Protein AF-A0A316LH98-F1 (afdb_monomer)

pLDDT: mean 82.54, std 13.87, range [39.38, 96.62]

Sequence (138 aa):
MLSKINNITVFFEQGEKLTIPADYIKKFYISNINKNGDEIPYEESGITNKLIANFAMILFNDNTLNQNEFKIFKDNNIYSIAIKFKSSKTITFIITSAISPFLNNMEHNMYQKEYIFNNSKALLISEYKVKNITSLFI

Radius of gyration: 14.46 Å; Cα contacts (8 Å, |Δi|>4): 265; chains: 1; bounding box: 42×29×36 Å

Secondary structure (DSSP, 8-state):
-GGGEEEEEEEEGGG-EEEEEGGGEEEEEEEEE-TTS-EEPPEE-SSTTEEEESEEEEEEPTT-S-HHHHHGGGGS-EEEEEEEETTS-EEEEEEGGG--TT-S---TTTT-EEEEETTEEEEEEESS--S--GGG--

Mean predicted aligned error: 6.36 Å

Solvent-accessible surface area (backbone atoms only — not comparable to full-atom values): 7981 Å² total; per-residue (Å²): 118,62,91,52,39,46,29,39,36,42,31,33,64,96,76,47,71,50,78,44,53,34,88,38,48,69,45,78,52,74,40,23,56,49,99,86,66,50,79,46,81,71,46,75,62,89,44,92,71,31,34,38,23,44,30,37,39,40,32,34,35,66,87,60,68,54,74,68,74,52,55,70,71,69,72,47,40,68,42,32,41,32,44,34,30,71,85,73,51,64,44,34,30,36,29,62,62,72,75,58,101,83,53,97,76,68,74,41,44,80,42,52,45,74,51,76,54,95,79,14,48,35,41,38,38,20,77,56,85,74,87,67,61,71,71,74,74,105

Nearest PDB structures (foldseek):
  7pwg-assembly1_U  TM=3.378E-01  e=5.526E+00  Giardia lamblia ATCC 50803
  3ip3-assembly4_G  TM=2.701E-01  e=4.928E+00  Thermotoga maritima
  6sg8-assembly1_A  TM=2.029E-01  e=5.526E+00  Sosuga virus

Structure (mmCIF, N/CA/C/O backbone):
data_AF-A0A316LH98-F1
#
_entry.id   AF-A0A316LH98-F1
#
loop_
_atom_site.group_PDB
_atom_site.id
_atom_site.type_symbol
_atom_site.label_atom_id
_atom_site.label_alt_id
_atom_site.label_comp_id
_atom_site.label_asym_id
_atom_site.label_entity_id
_atom_site.label_seq_id
_atom_site.pdbx_PDB_ins_code
_atom_site.Cartn_x
_atom_site.Cartn_y
_atom_site.Cartn_z
_atom_site.occupancy
_atom_site.B_iso_or_equiv
_atom_site.auth_seq_id
_atom_site.auth_comp_id
_atom_site.auth_asym_id
_atom_site.auth_atom_id
_atom_site.pdbx_PDB_model_num
ATOM 1 N N . MET A 1 1 ? -6.782 -11.524 3.941 1.00 59.81 1 MET A N 1
ATOM 2 C CA . MET A 1 1 ? -5.599 -10.852 4.532 1.00 59.81 1 MET A CA 1
ATOM 3 C C . MET A 1 1 ? -5.994 -9.672 5.423 1.00 59.81 1 MET A C 1
ATOM 5 O O . MET A 1 1 ? -5.563 -9.645 6.569 1.00 59.81 1 MET A O 1
ATOM 9 N N . LEU A 1 2 ? -6.871 -8.767 4.958 1.00 79.31 2 LEU A N 1
ATOM 10 C CA . LEU A 1 2 ? -7.326 -7.583 5.711 1.00 79.31 2 LEU A CA 1
ATOM 11 C C . LEU A 1 2 ? -7.925 -7.881 7.097 1.00 79.31 2 LEU A C 1
ATOM 13 O O . LEU A 1 2 ? -7.667 -7.142 8.036 1.00 79.31 2 LEU A O 1
ATOM 17 N N . SER A 1 3 ? -8.627 -9.004 7.281 1.00 86.31 3 SER A N 1
ATOM 18 C CA . SER A 1 3 ? -9.242 -9.370 8.572 1.00 86.31 3 SER A CA 1
ATOM 19 C C . SER A 1 3 ? -8.257 -9.525 9.741 1.00 86.31 3 SER A C 1
ATOM 21 O O . SER A 1 3 ? -8.672 -9.433 10.901 1.00 86.31 3 SER A O 1
ATOM 23 N N . LYS A 1 4 ? -6.964 -9.740 9.453 1.00 93.12 4 LYS A N 1
ATOM 24 C CA . LYS A 1 4 ? -5.878 -9.822 10.446 1.00 93.12 4 LYS A CA 1
ATOM 25 C C . LYS A 1 4 ? -5.152 -8.488 10.656 1.00 93.12 4 LYS A C 1
ATOM 27 O O . LYS A 1 4 ? -4.363 -8.376 11.595 1.00 93.12 4 LYS A O 1
ATOM 32 N N . ILE A 1 5 ? -5.393 -7.503 9.796 1.00 95.06 5 ILE A N 1
ATOM 33 C CA . ILE A 1 5 ? -4.794 -6.171 9.862 1.00 95.06 5 ILE A CA 1
ATOM 34 C C . ILE A 1 5 ? -5.676 -5.299 10.761 1.00 95.06 5 ILE A C 1
ATOM 36 O O . ILE A 1 5 ? -6.898 -5.423 10.766 1.00 95.06 5 ILE A O 1
ATOM 40 N N . ASN A 1 6 ? -5.041 -4.468 11.580 1.00 96.25 6 ASN A N 1
ATOM 41 C CA . ASN A 1 6 ? -5.705 -3.461 12.398 1.00 96.25 6 ASN A CA 1
ATOM 42 C C . ASN A 1 6 ? -5.737 -2.116 11.661 1.00 96.25 6 ASN A C 1
ATOM 44 O O . ASN A 1 6 ? -6.788 -1.507 11.495 1.00 96.25 6 ASN A O 1
ATOM 48 N N . ASN A 1 7 ? -4.575 -1.667 11.187 1.00 96.56 7 ASN A N 1
ATOM 49 C CA . ASN A 1 7 ? -4.443 -0.463 10.378 1.00 96.56 7 ASN A CA 1
ATOM 50 C C . ASN A 1 7 ? -3.194 -0.528 9.497 1.00 96.56 7 ASN A C 1
ATOM 52 O O . ASN A 1 7 ? -2.294 -1.346 9.719 1.00 96.56 7 ASN A O 1
ATOM 56 N N . ILE A 1 8 ? -3.175 0.354 8.505 1.00 96.62 8 ILE A N 1
ATOM 57 C CA . ILE A 1 8 ? -2.016 0.646 7.673 1.00 96.62 8 ILE A CA 1
ATOM 58 C C . ILE A 1 8 ? -1.594 2.082 7.964 1.00 96.62 8 ILE A C 1
ATOM 60 O O . ILE A 1 8 ? -2.413 2.994 7.880 1.00 96.62 8 ILE A O 1
ATOM 64 N N . THR A 1 9 ? -0.330 2.292 8.310 1.00 95.75 9 THR A N 1
ATOM 65 C CA . THR A 1 9 ? 0.244 3.631 8.451 1.00 95.75 9 THR A CA 1
ATOM 66 C C . THR A 1 9 ? 1.112 3.922 7.241 1.00 95.75 9 THR A C 1
ATOM 68 O O . THR A 1 9 ? 2.085 3.212 6.994 1.00 95.75 9 THR A O 1
ATOM 71 N N . VAL A 1 10 ? 0.768 4.969 6.501 1.00 93.56 10 VAL A N 1
ATOM 72 C CA . VAL A 1 10 ? 1.599 5.520 5.432 1.00 93.56 10 VAL A CA 1
ATOM 73 C C . VAL A 1 10 ? 2.446 6.631 6.035 1.00 93.56 10 VAL A C 1
ATOM 75 O O . VAL A 1 10 ? 1.908 7.514 6.706 1.00 93.56 10 VAL A O 1
ATOM 78 N N . PHE A 1 11 ? 3.757 6.565 5.832 1.00 90.75 11 PHE A N 1
ATOM 79 C CA . PHE A 1 11 ? 4.687 7.594 6.271 1.00 90.75 11 PHE A CA 1
ATOM 80 C C . PHE A 1 11 ? 5.182 8.390 5.075 1.00 90.75 11 PHE A C 1
ATOM 82 O O . PHE A 1 11 ? 5.653 7.821 4.083 1.00 90.75 11 PHE A O 1
ATOM 89 N N . PHE A 1 12 ? 5.102 9.702 5.221 1.00 86.88 12 PHE A N 1
ATOM 90 C CA . PHE A 1 12 ? 5.516 10.670 4.229 1.00 86.88 12 PHE A CA 1
ATOM 91 C C . PHE A 1 12 ? 6.820 11.326 4.665 1.00 86.88 12 PHE A C 1
ATOM 93 O O . PHE A 1 12 ? 7.167 11.356 5.851 1.00 86.88 12 PHE A O 1
ATOM 100 N N . GLU A 1 13 ? 7.568 11.851 3.708 1.00 78.88 13 GLU A N 1
ATOM 101 C CA . GLU A 1 13 ? 8.731 12.679 3.998 1.00 78.88 13 GLU A CA 1
ATOM 102 C C . GLU A 1 13 ? 8.363 13.840 4.92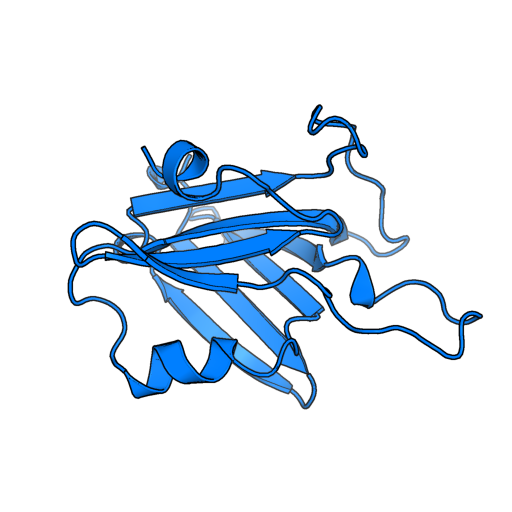1 1.00 78.88 13 GLU A C 1
ATOM 104 O O . GLU A 1 13 ? 7.201 14.209 5.068 1.00 78.88 13 GLU A O 1
ATOM 109 N N . GLN A 1 14 ? 9.370 14.396 5.596 1.00 76.81 14 GLN A N 1
ATOM 110 C CA . GLN A 1 14 ? 9.195 15.488 6.564 1.00 76.81 14 GLN A CA 1
ATOM 111 C C . GLN A 1 14 ? 8.423 15.096 7.843 1.00 76.81 14 GLN A C 1
ATOM 113 O O . GLN A 1 14 ? 8.164 15.940 8.696 1.00 76.81 14 GLN A O 1
ATOM 118 N N . GLY A 1 15 ? 8.149 13.801 8.046 1.00 77.12 15 GLY A N 1
ATOM 119 C CA . GLY A 1 15 ? 7.655 13.254 9.314 1.00 77.12 15 GLY A CA 1
ATOM 120 C C . GLY A 1 15 ? 6.133 13.171 9.431 1.00 77.12 15 GLY A C 1
ATOM 121 O O . GLY A 1 15 ? 5.631 12.720 10.465 1.00 77.12 15 GLY A O 1
ATOM 122 N N . GLU A 1 16 ? 5.398 13.549 8.385 1.00 86.25 16 GLU A N 1
ATOM 123 C CA . GLU A 1 16 ? 3.953 13.353 8.328 1.00 86.25 16 GLU A CA 1
ATOM 124 C C . GLU A 1 16 ? 3.593 11.864 8.213 1.00 86.25 16 GLU A C 1
ATOM 126 O O . GLU A 1 16 ? 4.339 11.033 7.683 1.00 86.25 16 GLU A O 1
ATOM 131 N N . LYS A 1 17 ? 2.420 11.496 8.735 1.00 91.44 17 LYS A N 1
ATOM 132 C CA . LYS A 1 17 ? 1.901 10.129 8.639 1.00 91.44 17 LYS A CA 1
ATOM 133 C C . LYS A 1 17 ? 0.382 10.114 8.598 1.00 91.44 17 LYS A C 1
ATOM 135 O O . LYS A 1 17 ? -0.271 10.863 9.321 1.00 91.44 17 LYS A O 1
ATOM 140 N N . LEU A 1 18 ? -0.170 9.174 7.840 1.00 92.94 18 LEU A N 1
ATOM 141 C CA . LEU A 1 18 ? -1.600 8.887 7.797 1.00 92.94 18 LEU A CA 1
ATOM 142 C C . LEU A 1 18 ? -1.833 7.457 8.277 1.00 92.94 18 LEU A C 1
ATOM 144 O O . LEU A 1 18 ? -1.293 6.508 7.714 1.00 92.94 18 LEU A O 1
ATOM 148 N N . THR A 1 19 ? -2.631 7.292 9.332 1.00 94.94 19 THR A N 1
ATOM 149 C CA . THR A 1 19 ? -3.033 5.967 9.823 1.00 94.94 19 THR A CA 1
ATOM 150 C C . THR A 1 19 ? -4.445 5.663 9.360 1.00 94.94 19 THR A C 1
ATOM 152 O O . THR A 1 19 ? -5.383 6.369 9.710 1.00 94.94 19 THR A O 1
ATOM 155 N N . ILE A 1 20 ? -4.578 4.591 8.590 1.00 95.31 20 ILE A N 1
ATOM 156 C CA . ILE A 1 20 ? -5.798 4.199 7.898 1.00 95.31 20 ILE A CA 1
ATOM 157 C C . ILE A 1 20 ? -6.321 2.921 8.560 1.00 95.31 20 ILE A C 1
ATOM 159 O O . ILE A 1 20 ? -5.642 1.887 8.504 1.00 95.31 20 ILE A O 1
ATOM 163 N N . PRO A 1 21 ? -7.498 2.954 9.206 1.00 95.06 21 PRO A N 1
ATOM 164 C CA . PRO A 1 21 ? -8.135 1.755 9.739 1.00 95.06 21 PRO A CA 1
ATOM 165 C C . PRO A 1 21 ? -8.315 0.685 8.657 1.00 95.06 21 PRO A C 1
ATOM 167 O O . PRO A 1 21 ? -8.636 1.004 7.513 1.00 95.06 21 PRO A O 1
ATOM 170 N N . ALA A 1 22 ? -8.148 -0.593 9.009 1.00 94.56 22 ALA A N 1
ATOM 171 C CA . ALA A 1 22 ? -8.349 -1.688 8.054 1.00 94.56 22 ALA A CA 1
ATOM 172 C C . ALA A 1 22 ? -9.766 -1.690 7.453 1.00 94.56 22 ALA A C 1
ATOM 174 O O . ALA A 1 22 ? -9.928 -2.020 6.282 1.00 94.56 22 ALA A O 1
ATOM 175 N N . ASP A 1 23 ? -10.763 -1.246 8.221 1.00 93.81 23 ASP A N 1
ATOM 176 C CA . ASP A 1 23 ? -12.161 -1.142 7.787 1.00 93.81 23 ASP A CA 1
ATOM 177 C C . ASP A 1 23 ? -12.371 -0.085 6.690 1.00 93.81 23 ASP A C 1
ATOM 179 O O . ASP A 1 23 ? -13.406 -0.071 6.026 1.00 93.81 23 ASP A O 1
ATOM 183 N N . TYR A 1 24 ? -11.394 0.799 6.460 1.00 94.75 24 TYR A N 1
ATOM 184 C CA . TYR A 1 24 ? -11.449 1.791 5.384 1.00 94.75 24 TYR A CA 1
ATOM 185 C C . TYR A 1 24 ? -10.878 1.247 4.075 1.00 94.75 24 TYR A C 1
ATOM 187 O O . TYR A 1 24 ? -10.954 1.908 3.042 1.00 94.75 24 TYR A O 1
ATOM 195 N N . ILE A 1 25 ? -10.295 0.050 4.100 1.00 94.19 25 ILE A N 1
ATOM 196 C CA . ILE A 1 25 ? -9.564 -0.524 2.981 1.00 94.19 25 ILE A CA 1
ATOM 197 C C . ILE A 1 25 ? -10.376 -1.676 2.394 1.00 94.19 25 ILE A C 1
ATOM 199 O O . ILE A 1 25 ? -10.663 -2.670 3.054 1.00 94.19 25 ILE A O 1
ATOM 203 N N . LYS A 1 26 ? -10.706 -1.551 1.112 1.00 92.88 26 LYS A N 1
ATOM 204 C CA . LYS A 1 26 ? -11.390 -2.568 0.313 1.00 92.88 26 LYS A CA 1
ATOM 205 C C . LYS A 1 26 ? -10.420 -3.623 -0.216 1.00 92.88 26 LYS A C 1
ATOM 207 O O . LYS A 1 26 ? -10.708 -4.816 -0.175 1.00 92.88 26 LYS A O 1
ATOM 212 N N . LYS A 1 27 ? -9.259 -3.190 -0.717 1.00 92.94 27 LYS A N 1
ATOM 213 C CA . LYS A 1 27 ? -8.211 -4.056 -1.284 1.00 92.94 27 LYS A CA 1
ATOM 214 C C . LYS A 1 27 ? -6.848 -3.494 -0.899 1.00 92.94 27 LYS A C 1
ATOM 216 O O . LYS A 1 27 ? -6.641 -2.288 -0.961 1.00 92.94 27 LYS A O 1
ATOM 221 N N . PHE A 1 28 ? -5.927 -4.366 -0.511 1.00 94.06 28 PHE A N 1
ATOM 222 C CA . PHE A 1 28 ? -4.549 -3.994 -0.211 1.00 94.06 28 PHE A CA 1
ATOM 223 C C . PHE A 1 28 ? -3.602 -5.047 -0.765 1.00 94.06 28 PHE A C 1
ATOM 225 O O . PHE A 1 28 ? -3.849 -6.242 -0.586 1.00 94.06 28 PHE A O 1
ATOM 232 N N . TYR A 1 29 ? -2.529 -4.598 -1.403 1.00 93.38 29 TYR A N 1
ATOM 233 C CA . TYR A 1 29 ? -1.444 -5.448 -1.865 1.00 93.38 29 TYR A CA 1
ATOM 234 C C . TYR A 1 29 ? -0.131 -4.669 -1.808 1.00 93.38 29 TYR A C 1
ATOM 236 O O . TYR A 1 29 ? -0.101 -3.472 -2.074 1.00 93.38 29 TYR A O 1
ATOM 244 N N . ILE A 1 30 ? 0.944 -5.343 -1.432 1.00 92.88 30 ILE A N 1
ATOM 245 C CA . ILE A 1 30 ? 2.299 -4.801 -1.395 1.00 92.88 30 ILE A CA 1
ATOM 246 C C . ILE A 1 30 ? 3.232 -5.941 -1.774 1.00 92.88 30 ILE A C 1
ATOM 248 O O . ILE A 1 30 ? 2.967 -7.070 -1.365 1.00 92.88 30 ILE A O 1
ATOM 252 N N . SER A 1 31 ? 4.240 -5.671 -2.598 1.00 92.06 31 SER A N 1
ATOM 253 C CA . SER A 1 31 ? 5.186 -6.678 -3.081 1.00 92.06 31 SER A CA 1
ATOM 254 C C . SER A 1 31 ? 6.441 -6.038 -3.676 1.00 92.06 31 SER A C 1
ATOM 256 O O . SER A 1 31 ? 6.548 -4.811 -3.787 1.00 92.06 31 SER A O 1
ATOM 258 N N . ASN A 1 32 ? 7.379 -6.896 -4.076 1.00 90.06 32 ASN A N 1
ATOM 259 C CA . ASN A 1 32 ? 8.340 -6.572 -5.117 1.00 90.06 32 ASN A CA 1
ATOM 260 C C . ASN A 1 32 ? 7.879 -7.195 -6.435 1.00 90.06 32 ASN A C 1
ATOM 262 O O . ASN A 1 32 ? 7.469 -8.355 -6.465 1.00 90.06 32 ASN A O 1
ATOM 266 N N . ILE A 1 33 ? 7.979 -6.447 -7.527 1.00 89.50 33 ILE A N 1
ATOM 267 C CA . ILE A 1 33 ? 7.748 -6.928 -8.889 1.00 89.50 33 ILE A CA 1
ATOM 268 C C . ILE A 1 33 ? 8.971 -6.663 -9.764 1.00 89.50 33 ILE A C 1
ATOM 270 O O . ILE A 1 33 ? 9.759 -5.760 -9.489 1.00 89.50 33 ILE A O 1
ATOM 274 N N . ASN A 1 34 ? 9.119 -7.420 -10.847 1.00 87.44 34 ASN A N 1
ATOM 275 C CA . ASN A 1 34 ? 10.079 -7.118 -11.908 1.00 87.44 34 ASN A CA 1
ATOM 276 C C . ASN A 1 34 ? 9.442 -6.238 -13.011 1.00 87.44 34 ASN A C 1
ATOM 278 O O . ASN A 1 34 ? 8.242 -5.960 -13.009 1.00 87.44 34 ASN A O 1
ATOM 282 N N . LYS A 1 35 ? 10.233 -5.859 -14.023 1.00 84.62 35 LYS A N 1
ATOM 283 C CA . LYS A 1 35 ? 9.778 -5.073 -15.191 1.00 84.62 35 LYS A CA 1
ATOM 284 C C . LYS A 1 35 ? 8.641 -5.705 -16.014 1.00 84.62 35 LYS A C 1
ATOM 286 O O . LYS A 1 35 ? 8.001 -5.003 -16.796 1.00 84.62 35 LYS A O 1
ATOM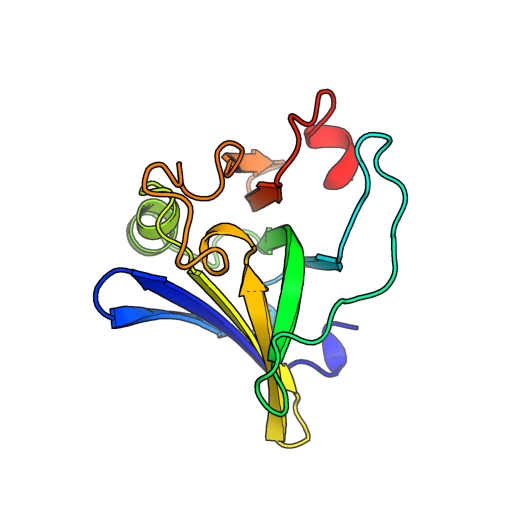 291 N N . ASN A 1 36 ? 8.424 -7.014 -15.890 1.00 88.75 36 ASN A N 1
ATOM 292 C CA . ASN A 1 36 ? 7.335 -7.735 -16.552 1.00 88.75 36 ASN A CA 1
ATOM 293 C C . ASN A 1 36 ? 6.059 -7.762 -15.692 1.00 88.75 36 ASN A C 1
ATOM 295 O O . ASN A 1 36 ? 5.000 -8.125 -16.198 1.00 88.75 36 ASN A O 1
ATOM 299 N N . GLY A 1 37 ? 6.144 -7.347 -14.425 1.00 85.44 37 GLY A N 1
ATOM 300 C CA . GLY A 1 37 ? 5.050 -7.394 -13.460 1.00 85.44 37 GLY A CA 1
ATOM 301 C C . GLY A 1 37 ? 4.968 -8.696 -12.663 1.00 85.44 37 GLY A C 1
ATOM 302 O O . GLY A 1 37 ? 3.994 -8.875 -11.937 1.00 85.44 37 GLY A O 1
ATOM 303 N N . ASP A 1 38 ? 5.958 -9.587 -12.772 1.00 90.62 38 ASP A N 1
ATOM 304 C CA . ASP A 1 38 ? 5.986 -10.811 -11.967 1.00 90.62 38 ASP A CA 1
ATOM 305 C C . ASP A 1 38 ? 6.451 -10.491 -10.546 1.00 90.62 38 ASP A C 1
ATOM 307 O O . ASP A 1 38 ? 7.415 -9.739 -10.369 1.00 90.62 38 ASP A O 1
ATOM 311 N N . GLU A 1 39 ? 5.795 -11.085 -9.546 1.00 91.00 39 GLU A N 1
ATOM 312 C CA . GLU A 1 39 ? 6.213 -10.981 -8.147 1.00 91.00 39 GLU A CA 1
ATOM 313 C C . GLU A 1 39 ? 7.588 -11.634 -7.955 1.00 91.00 39 GLU A C 1
ATOM 315 O O . GLU A 1 39 ? 7.843 -12.750 -8.414 1.00 91.00 39 GLU A O 1
ATOM 320 N N . ILE A 1 40 ? 8.475 -10.927 -7.263 1.00 91.00 40 ILE A N 1
ATOM 321 C CA . ILE A 1 40 ? 9.798 -11.408 -6.872 1.00 91.00 40 ILE A CA 1
ATOM 322 C C . ILE A 1 40 ? 9.916 -11.385 -5.342 1.00 91.00 40 ILE A C 1
ATOM 324 O O . ILE A 1 40 ? 9.165 -10.667 -4.6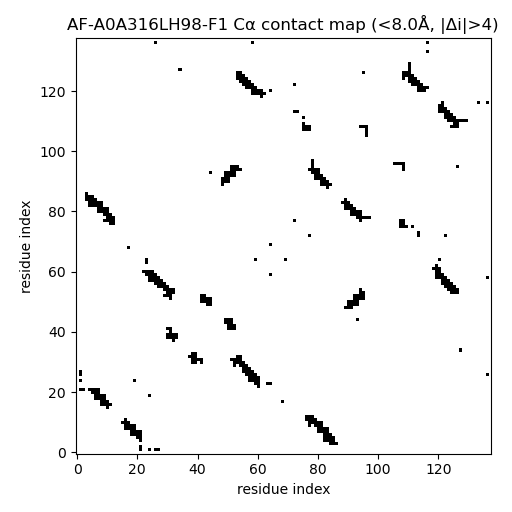77 1.00 91.00 40 ILE A O 1
ATOM 328 N N . PRO A 1 41 ? 10.838 -12.167 -4.754 1.00 89.00 41 PRO A N 1
ATOM 329 C CA . PRO A 1 41 ? 11.030 -12.176 -3.310 1.00 89.00 41 PRO A CA 1
ATOM 330 C C . PRO A 1 41 ? 11.299 -10.783 -2.728 1.00 89.00 41 PRO A C 1
ATOM 332 O O . PRO A 1 41 ? 11.896 -9.913 -3.366 1.00 89.00 41 PRO A O 1
ATOM 335 N N . TYR A 1 42 ? 10.881 -10.589 -1.479 1.00 84.69 42 TYR A N 1
ATOM 336 C CA . TYR A 1 42 ? 11.246 -9.398 -0.723 1.00 84.69 42 TYR A CA 1
ATOM 337 C C . TYR A 1 42 ? 12.747 -9.365 -0.459 1.00 84.69 42 TYR A C 1
ATOM 339 O O . TYR A 1 42 ? 13.350 -10.385 -0.127 1.00 84.69 42 TYR A O 1
ATOM 347 N N . GLU A 1 43 ? 13.319 -8.171 -0.533 1.00 77.00 43 GLU A N 1
ATOM 348 C CA . GLU A 1 43 ? 14.689 -7.919 -0.103 1.00 77.00 43 GLU A CA 1
ATOM 349 C C . GLU A 1 43 ? 14.678 -7.393 1.336 1.00 77.00 43 GLU A C 1
ATOM 351 O O . GLU A 1 43 ? 13.830 -6.575 1.720 1.00 77.00 43 GLU A O 1
ATOM 356 N N . GLU A 1 44 ? 15.608 -7.879 2.157 1.00 71.12 44 GLU A N 1
ATOM 357 C CA . GLU A 1 44 ? 15.819 -7.327 3.490 1.00 71.12 44 GLU A CA 1
ATOM 358 C C . GLU A 1 44 ? 16.422 -5.931 3.370 1.00 71.12 44 GLU A C 1
ATOM 360 O O . GLU A 1 44 ? 17.393 -5.715 2.649 1.00 71.12 44 GLU A O 1
ATOM 365 N N . SER A 1 45 ? 15.899 -4.971 4.130 1.00 66.88 45 SER A N 1
ATOM 366 C CA . SER A 1 45 ? 16.401 -3.599 4.056 1.00 66.88 45 SER A CA 1
ATOM 367 C C . SER A 1 45 ? 17.701 -3.367 4.844 1.00 66.88 45 SER A C 1
ATOM 369 O O . SER A 1 45 ? 18.050 -2.218 5.116 1.00 66.88 45 SER A O 1
ATOM 371 N N . GLY A 1 46 ? 18.339 -4.428 5.351 1.00 65.69 46 GLY A N 1
ATOM 372 C CA . GLY A 1 46 ? 19.431 -4.351 6.330 1.00 65.69 46 GLY A CA 1
ATOM 373 C C . GLY A 1 46 ? 19.013 -3.848 7.724 1.00 65.69 46 GLY A C 1
ATOM 374 O O . GLY A 1 46 ? 19.864 -3.670 8.591 1.00 65.69 46 GLY A O 1
ATOM 375 N N . ILE A 1 47 ? 17.713 -3.615 7.962 1.00 71.44 47 ILE A N 1
ATOM 376 C CA . ILE A 1 47 ? 17.147 -3.171 9.244 1.00 71.44 47 ILE A CA 1
ATOM 377 C C . ILE A 1 47 ? 16.113 -4.203 9.699 1.00 71.44 47 ILE A C 1
ATOM 379 O O . ILE A 1 47 ? 15.224 -4.586 8.940 1.00 71.44 47 ILE A O 1
ATOM 383 N N . THR A 1 48 ? 16.187 -4.625 10.960 1.00 71.06 48 THR A N 1
ATOM 384 C CA . THR A 1 48 ? 15.273 -5.622 11.532 1.00 71.06 48 THR A CA 1
ATOM 385 C C . THR A 1 48 ? 13.805 -5.222 11.356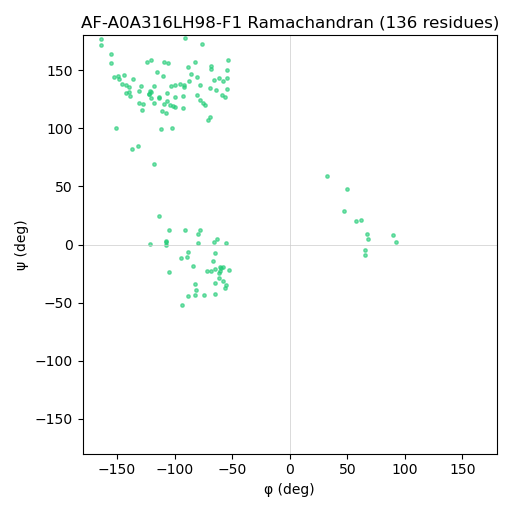 1.00 71.06 48 THR A C 1
ATOM 387 O O . THR A 1 48 ? 13.417 -4.093 11.660 1.00 71.06 48 THR A O 1
ATOM 390 N N . ASN A 1 49 ? 12.972 -6.175 10.923 1.00 70.38 49 ASN A N 1
ATOM 391 C CA . ASN A 1 49 ? 11.531 -6.006 10.672 1.00 70.38 49 ASN A CA 1
ATOM 392 C C . ASN A 1 49 ? 11.179 -4.983 9.579 1.00 70.38 49 ASN A C 1
ATOM 394 O O . ASN A 1 49 ? 10.047 -4.483 9.545 1.00 70.38 49 ASN A O 1
ATOM 398 N N . LYS A 1 50 ? 12.129 -4.683 8.688 1.00 81.62 50 LYS A N 1
ATOM 399 C CA . LYS A 1 50 ? 11.900 -3.850 7.515 1.00 81.62 50 LYS A CA 1
ATOM 400 C C . LYS A 1 50 ? 12.203 -4.620 6.235 1.00 81.62 50 LYS A C 1
ATOM 402 O O . LYS A 1 50 ? 13.286 -5.175 6.065 1.00 81.62 50 LYS A O 1
ATOM 407 N N . LEU A 1 51 ? 11.219 -4.643 5.348 1.00 88.25 51 LEU A N 1
ATOM 408 C CA . LEU A 1 51 ? 11.344 -5.200 4.006 1.00 88.25 51 LEU A CA 1
ATOM 409 C C . LEU A 1 51 ? 11.330 -4.076 2.989 1.00 88.25 51 LEU A C 1
ATOM 411 O O . LEU A 1 51 ? 10.808 -2.995 3.250 1.00 88.25 51 LEU A O 1
ATOM 415 N N . ILE A 1 52 ? 11.887 -4.346 1.826 1.00 86.50 52 ILE A N 1
ATOM 416 C CA . ILE A 1 52 ? 11.822 -3.455 0.682 1.00 86.50 52 ILE A CA 1
ATOM 417 C C . ILE A 1 52 ? 10.599 -3.826 -0.167 1.00 86.50 52 ILE A C 1
ATOM 419 O O . ILE A 1 52 ? 10.361 -5.009 -0.392 1.00 86.50 52 ILE A O 1
ATOM 423 N N . ALA A 1 53 ? 9.828 -2.832 -0.617 1.00 89.56 53 ALA A N 1
ATOM 424 C CA . ALA A 1 53 ? 8.732 -2.997 -1.573 1.00 89.56 53 ALA A CA 1
ATOM 425 C C . ALA A 1 53 ? 8.849 -1.975 -2.714 1.00 89.56 53 ALA A C 1
ATOM 427 O O . ALA A 1 53 ? 8.989 -0.781 -2.456 1.00 89.56 53 ALA A O 1
ATOM 428 N N . ASN A 1 54 ? 8.729 -2.419 -3.965 1.00 87.94 54 ASN A N 1
ATOM 429 C CA . ASN A 1 54 ? 8.694 -1.537 -5.140 1.00 87.94 54 ASN A CA 1
ATOM 430 C C . ASN A 1 54 ? 7.299 -1.425 -5.784 1.00 87.94 54 ASN A C 1
ATOM 432 O O . ASN A 1 54 ? 7.124 -0.744 -6.799 1.00 87.94 54 ASN A O 1
ATOM 436 N N . PHE A 1 55 ? 6.300 -2.084 -5.189 1.00 90.38 55 PHE A N 1
ATOM 437 C CA . PHE A 1 55 ? 4.910 -2.045 -5.617 1.00 90.38 55 PHE A CA 1
ATOM 438 C C . PHE A 1 55 ? 3.960 -2.042 -4.417 1.00 90.38 55 PHE A C 1
ATOM 440 O O . PHE A 1 55 ? 4.058 -2.888 -3.529 1.00 90.38 55 PHE A O 1
ATOM 447 N N . ALA A 1 56 ? 2.999 -1.119 -4.400 1.00 92.62 56 ALA A N 1
ATOM 448 C CA . ALA A 1 56 ? 1.924 -1.096 -3.414 1.00 92.62 56 ALA A CA 1
ATOM 449 C C . ALA A 1 56 ? 0.606 -0.625 -4.031 1.00 92.62 56 ALA A C 1
ATOM 451 O O . ALA A 1 56 ? 0.565 0.242 -4.900 1.00 92.62 56 ALA A O 1
ATOM 452 N N . MET A 1 57 ? -0.492 -1.186 -3.545 1.00 93.25 57 MET A N 1
ATOM 453 C CA . MET A 1 57 ? -1.840 -0.928 -4.015 1.00 93.25 57 MET A CA 1
ATOM 454 C C . MET A 1 57 ? -2.785 -0.821 -2.824 1.00 93.25 57 MET A C 1
ATOM 456 O O . MET A 1 57 ? -2.866 -1.740 -2.006 1.00 93.25 57 MET A O 1
ATOM 460 N N . ILE A 1 58 ? -3.548 0.267 -2.758 1.00 93.44 58 ILE A N 1
ATOM 461 C CA . ILE A 1 58 ? -4.615 0.449 -1.774 1.00 93.44 58 ILE A CA 1
ATOM 462 C C . ILE A 1 58 ? -5.879 0.895 -2.502 1.00 93.44 58 ILE A C 1
ATOM 464 O O . ILE A 1 58 ? -5.886 1.920 -3.175 1.00 93.44 58 ILE A O 1
ATOM 468 N N . LEU A 1 59 ? -6.957 0.131 -2.363 1.00 93.50 59 LEU A N 1
ATOM 469 C CA . LEU A 1 59 ? -8.307 0.539 -2.739 1.00 93.50 59 LEU A CA 1
ATOM 470 C C . LEU A 1 59 ? -9.077 0.817 -1.454 1.00 93.50 59 LEU A C 1
ATOM 472 O O . LEU A 1 59 ? -9.176 -0.064 -0.598 1.00 93.50 59 LEU A O 1
ATOM 476 N N . PHE A 1 60 ? -9.621 2.018 -1.321 1.00 93.12 60 PHE A N 1
ATOM 477 C CA . PHE A 1 60 ? -10.397 2.431 -0.157 1.00 93.12 60 PHE A CA 1
ATOM 478 C C . PHE A 1 60 ? -11.878 2.082 -0.335 1.00 93.12 60 PHE A C 1
ATOM 480 O O . PHE A 1 60 ? -12.372 2.001 -1.455 1.00 93.12 60 PHE A O 1
ATOM 487 N N . ASN A 1 61 ? -12.595 1.874 0.767 1.00 92.00 61 ASN A N 1
ATOM 488 C CA . ASN A 1 61 ? -14.055 1.827 0.756 1.00 92.00 61 ASN A CA 1
ATOM 489 C C . ASN A 1 61 ? -14.616 3.225 0.451 1.00 92.00 61 ASN A C 1
ATOM 491 O O . ASN A 1 61 ? -13.976 4.243 0.743 1.00 92.00 61 ASN A O 1
ATOM 495 N N . ASP A 1 62 ? -15.818 3.282 -0.116 1.00 87.56 62 ASP A N 1
ATOM 496 C CA . ASP A 1 62 ? -16.455 4.545 -0.492 1.00 87.56 62 ASP A CA 1
ATOM 497 C C . ASP A 1 62 ? -16.619 5.473 0.722 1.00 87.56 62 ASP A C 1
ATOM 499 O O . ASP A 1 62 ? -16.946 5.032 1.822 1.00 87.56 62 ASP A O 1
ATOM 503 N N . ASN A 1 63 ? -16.389 6.773 0.515 1.00 81.31 63 ASN A N 1
ATOM 504 C CA . ASN A 1 63 ? -16.562 7.836 1.517 1.00 81.31 63 ASN A CA 1
ATOM 505 C C . ASN A 1 63 ? -15.750 7.694 2.825 1.00 81.31 63 ASN A C 1
ATOM 507 O O . ASN A 1 63 ? -16.098 8.322 3.821 1.00 81.31 63 ASN A O 1
ATOM 511 N N . THR A 1 64 ? -14.668 6.909 2.843 1.00 86.75 64 THR A N 1
ATOM 512 C CA . THR A 1 64 ? -13.882 6.675 4.075 1.00 86.75 64 THR A CA 1
ATOM 513 C C . THR A 1 64 ? -12.775 7.693 4.333 1.00 86.75 64 THR A C 1
ATOM 515 O O . THR A 1 64 ? -12.637 8.172 5.453 1.00 86.75 64 THR A O 1
ATOM 518 N N . LEU A 1 65 ? -12.005 8.055 3.305 1.00 84.50 65 LEU A N 1
ATOM 519 C CA . LEU A 1 65 ? -11.070 9.181 3.368 1.00 84.50 65 LEU A CA 1
ATOM 520 C C . LEU A 1 65 ? -11.770 10.447 2.882 1.00 84.50 65 LEU A C 1
ATOM 522 O O . LEU A 1 65 ? -12.422 10.430 1.833 1.00 84.50 65 LEU A O 1
ATOM 526 N N . ASN A 1 66 ? -11.580 11.574 3.562 1.00 83.69 66 ASN A N 1
ATOM 527 C CA . ASN A 1 66 ? -12.025 12.877 3.071 1.00 83.69 66 ASN A CA 1
ATOM 528 C C . ASN A 1 66 ? -11.081 13.410 1.964 1.00 83.69 66 ASN A C 1
ATOM 530 O O . ASN A 1 66 ? -10.083 12.780 1.604 1.00 83.69 66 ASN A O 1
ATOM 534 N N . GLN A 1 67 ? -11.433 14.519 1.302 1.00 78.81 67 GLN A N 1
ATOM 535 C CA . GLN A 1 67 ? -10.607 15.056 0.205 1.00 78.81 67 GLN A CA 1
ATOM 536 C C . GLN A 1 67 ? -9.229 15.544 0.667 1.00 78.81 67 GLN A C 1
ATOM 538 O O . GLN A 1 67 ? -8.279 15.422 -0.097 1.00 78.81 67 GLN A O 1
ATOM 543 N N . ASN A 1 68 ? -9.104 16.080 1.880 1.00 83.31 68 ASN A N 1
ATOM 544 C CA . ASN A 1 68 ? -7.834 16.595 2.392 1.00 83.31 68 ASN A CA 1
ATOM 545 C C . ASN A 1 68 ? -6.888 15.451 2.774 1.00 83.31 68 ASN A C 1
ATOM 547 O O . ASN A 1 68 ? -5.736 15.460 2.360 1.00 83.31 68 ASN A O 1
ATOM 551 N N . GLU A 1 69 ? -7.403 14.421 3.448 1.00 83.69 69 GLU A N 1
ATOM 552 C CA . GLU A 1 69 ? -6.666 13.187 3.752 1.00 83.69 69 GLU A CA 1
ATOM 553 C C . GLU A 1 69 ? -6.221 12.449 2.496 1.00 83.69 69 GLU A C 1
ATOM 555 O O . GLU A 1 69 ? -5.230 11.738 2.531 1.00 83.69 69 GLU A O 1
ATOM 560 N N . PHE A 1 70 ? -6.950 12.583 1.386 1.00 83.88 70 PHE A N 1
ATOM 561 C CA . PHE A 1 70 ? -6.524 11.982 0.128 1.00 83.88 70 PHE A CA 1
ATOM 562 C C . PHE A 1 70 ? -5.497 12.849 -0.611 1.00 83.88 70 PHE A C 1
ATOM 564 O O . PHE A 1 70 ? -4.585 12.318 -1.221 1.00 83.88 70 PHE A O 1
ATOM 571 N N . LYS A 1 71 ? -5.584 14.183 -0.520 1.00 80.88 71 LYS A N 1
ATOM 572 C CA . LYS A 1 71 ? -4.622 15.091 -1.169 1.00 80.88 71 LYS A CA 1
ATOM 573 C C . LYS A 1 71 ? -3.184 14.925 -0.668 1.00 80.88 71 LYS A C 1
ATOM 575 O O . LYS A 1 71 ? -2.281 15.238 -1.430 1.00 80.88 71 LYS A O 1
ATOM 580 N N . ILE A 1 72 ? -2.972 14.426 0.553 1.00 81.00 72 ILE A N 1
ATOM 581 C CA . ILE A 1 72 ? -1.626 14.148 1.092 1.00 81.00 72 ILE A CA 1
ATOM 582 C C . ILE A 1 72 ? -0.851 13.119 0.247 1.00 81.00 72 ILE A C 1
ATOM 584 O O . ILE A 1 72 ? 0.368 13.054 0.304 1.00 81.00 72 ILE A O 1
ATOM 588 N N . PHE A 1 73 ? -1.545 12.329 -0.580 1.00 80.44 73 PHE A N 1
ATOM 589 C CA . PHE A 1 73 ? -0.934 11.367 -1.494 1.00 80.44 73 PHE A CA 1
ATOM 590 C C . PHE A 1 73 ? -0.373 11.996 -2.783 1.00 80.44 73 PHE A C 1
ATOM 592 O O . PHE A 1 73 ? 0.147 11.271 -3.628 1.00 80.44 73 PHE A O 1
ATOM 599 N N . LYS A 1 74 ? -0.454 13.318 -2.970 1.00 68.12 74 LYS A N 1
ATOM 600 C CA . LYS A 1 74 ? -0.070 13.973 -4.233 1.00 68.12 74 LYS A CA 1
ATOM 601 C C . LYS A 1 74 ? 1.412 14.285 -4.379 1.00 68.12 74 LYS A C 1
ATOM 603 O O . LYS A 1 74 ? 1.867 14.479 -5.503 1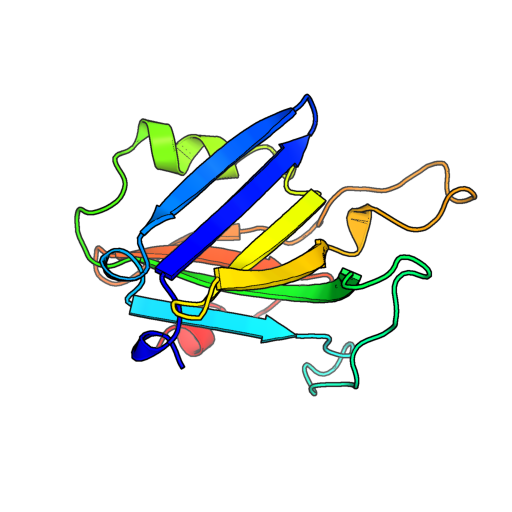.00 68.12 74 LYS A O 1
ATOM 608 N N . ASP A 1 75 ? 2.159 14.307 -3.285 1.00 66.44 75 ASP A N 1
ATOM 609 C CA . ASP A 1 75 ? 3.505 14.885 -3.280 1.00 66.44 75 ASP A CA 1
ATOM 610 C C . ASP A 1 75 ? 4.614 13.862 -3.596 1.00 66.44 75 ASP A C 1
ATOM 612 O O . ASP A 1 75 ? 5.788 14.159 -3.403 1.00 66.44 75 ASP A O 1
ATOM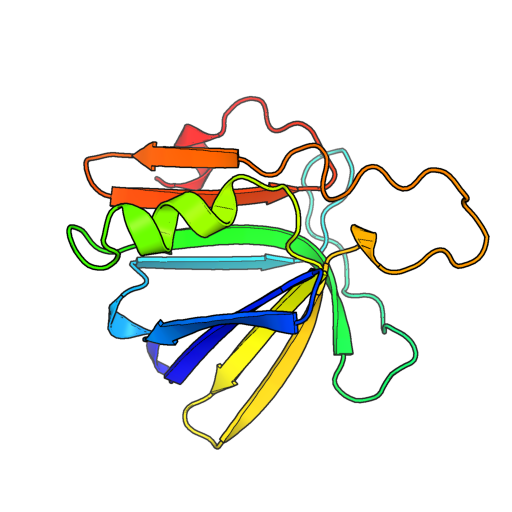 616 N N . ASN A 1 76 ? 4.267 12.654 -4.077 1.00 71.31 76 ASN A N 1
ATOM 617 C CA . ASN A 1 76 ? 5.199 11.536 -4.332 1.00 71.31 76 ASN A CA 1
ATOM 618 C C . ASN A 1 76 ? 6.182 11.272 -3.176 1.00 71.31 76 ASN A C 1
ATOM 620 O O . ASN A 1 76 ? 7.281 10.771 -3.369 1.00 71.31 76 ASN A O 1
ATOM 624 N N . ASN A 1 77 ? 5.767 11.580 -1.956 1.00 77.69 77 ASN A N 1
ATOM 625 C CA . ASN A 1 77 ? 6.615 11.692 -0.775 1.00 77.69 77 ASN A CA 1
ATOM 626 C C . ASN A 1 77 ? 6.471 10.498 0.178 1.00 77.69 77 ASN A C 1
ATOM 628 O O . ASN A 1 77 ? 6.899 10.566 1.327 1.00 77.69 77 ASN A O 1
ATOM 632 N N . ILE A 1 78 ? 5.829 9.404 -0.244 1.00 86.38 78 ILE A N 1
ATOM 633 C CA . ILE A 1 78 ? 5.724 8.199 0.585 1.00 86.38 78 ILE A CA 1
ATOM 634 C C . ILE A 1 78 ? 7.080 7.499 0.616 1.00 86.38 78 ILE A C 1
ATOM 636 O O . ILE A 1 78 ? 7.545 7.010 -0.412 1.00 86.38 78 ILE A O 1
ATOM 640 N N . TYR A 1 79 ? 7.662 7.348 1.804 1.00 84.69 79 TYR A N 1
ATOM 641 C CA . TYR A 1 79 ? 8.906 6.588 1.973 1.00 84.69 79 TYR A CA 1
ATOM 642 C C . TYR A 1 79 ? 8.688 5.211 2.615 1.00 84.69 79 TYR A C 1
ATOM 644 O O . TYR A 1 79 ? 9.513 4.310 2.460 1.00 84.69 79 TYR A O 1
ATOM 652 N N . SER A 1 80 ? 7.597 5.008 3.365 1.00 90.12 80 SER A N 1
ATOM 653 C CA . SER A 1 80 ? 7.300 3.693 3.945 1.00 90.12 80 SER A CA 1
ATOM 654 C C . SER A 1 80 ? 5.821 3.462 4.236 1.00 90.12 80 SER A C 1
ATOM 656 O O . SER A 1 80 ? 5.039 4.392 4.442 1.00 90.12 80 SER A O 1
ATOM 658 N N . ILE A 1 81 ? 5.447 2.185 4.281 1.00 93.94 81 ILE A N 1
ATOM 659 C CA . ILE A 1 81 ? 4.117 1.708 4.656 1.00 93.94 81 ILE A CA 1
ATOM 660 C C . ILE A 1 81 ? 4.285 0.666 5.760 1.00 93.94 81 ILE A C 1
ATOM 662 O O . ILE A 1 81 ? 4.931 -0.360 5.560 1.00 93.94 81 ILE A O 1
ATOM 666 N N . ALA A 1 82 ? 3.689 0.897 6.927 1.00 95.25 82 ALA A N 1
ATOM 667 C CA . ALA A 1 82 ? 3.638 -0.091 7.998 1.00 95.25 82 ALA A CA 1
ATOM 668 C C . ALA A 1 82 ? 2.267 -0.752 8.083 1.00 95.25 82 ALA A C 1
ATOM 670 O O . ALA A 1 82 ? 1.231 -0.090 8.058 1.00 95.25 82 ALA A O 1
ATOM 671 N N . ILE A 1 83 ? 2.272 -2.069 8.259 1.00 95.75 83 ILE A N 1
ATOM 672 C CA . ILE A 1 83 ? 1.077 -2.869 8.494 1.00 95.75 83 ILE A CA 1
ATOM 673 C C . ILE A 1 83 ? 1.084 -3.293 9.955 1.00 95.75 83 ILE A C 1
ATOM 675 O O . ILE A 1 83 ? 1.925 -4.092 10.376 1.00 95.75 83 ILE A O 1
ATOM 679 N N . LYS A 1 84 ? 0.122 -2.785 10.729 1.00 96.25 84 LYS A N 1
ATOM 680 C CA . LYS A 1 84 ? -0.101 -3.217 12.108 1.00 96.25 84 LYS A CA 1
ATOM 681 C C . LYS A 1 84 ? -1.136 -4.331 12.123 1.00 96.25 84 LYS A C 1
ATOM 683 O O . LYS A 1 84 ? -2.295 -4.114 11.772 1.00 96.25 84 LYS A O 1
ATOM 688 N N . PHE A 1 85 ? -0.747 -5.521 12.563 1.00 95.25 85 PHE A N 1
ATOM 689 C CA . PHE A 1 85 ? -1.656 -6.654 12.722 1.00 95.25 85 PHE A CA 1
ATOM 690 C C . PHE A 1 85 ? -2.425 -6.570 14.045 1.00 95.25 85 PHE A C 1
ATOM 692 O O . PHE A 1 85 ? -1.964 -5.974 15.019 1.00 95.25 85 PHE A O 1
ATOM 699 N N . LYS A 1 86 ? -3.586 -7.230 14.116 1.00 94.62 86 LYS A N 1
ATOM 700 C CA . LYS A 1 86 ? -4.379 -7.353 15.355 1.00 94.62 86 LYS A CA 1
ATOM 701 C C . LYS A 1 86 ? -3.617 -8.059 16.483 1.00 94.62 86 LYS A C 1
ATOM 703 O O . LYS A 1 86 ? -3.897 -7.820 17.648 1.00 94.62 86 LYS A O 1
ATOM 708 N N . SER A 1 87 ? -2.609 -8.867 16.148 1.00 91.94 87 SER A N 1
ATOM 709 C CA . SER A 1 87 ? -1.687 -9.490 17.108 1.00 91.94 87 SER A CA 1
ATOM 710 C C . SER A 1 87 ? -0.607 -8.534 17.644 1.00 91.94 87 SER A C 1
ATOM 712 O O . SER A 1 87 ? 0.402 -9.001 18.167 1.00 91.94 87 SER A O 1
ATOM 714 N N . SER A 1 88 ? -0.734 -7.224 17.413 1.00 87.94 88 SER A N 1
ATOM 715 C CA . SER A 1 88 ? 0.239 -6.165 17.743 1.00 87.94 88 SER A CA 1
ATOM 716 C C . SER A 1 88 ? 1.578 -6.212 16.996 1.00 87.94 88 SER A C 1
ATOM 718 O O . SER A 1 88 ? 2.335 -5.243 17.050 1.00 87.94 88 SER A O 1
ATOM 720 N N . LYS A 1 89 ? 1.865 -7.287 16.251 1.00 92.19 89 LYS A N 1
ATOM 721 C CA . LYS A 1 89 ? 3.020 -7.352 15.347 1.00 92.19 89 LYS A CA 1
ATOM 722 C C . LYS A 1 89 ? 2.895 -6.271 14.276 1.00 92.19 89 LYS A C 1
ATOM 724 O O . LYS A 1 89 ? 1.797 -5.998 13.792 1.00 92.19 89 LYS A O 1
ATOM 729 N N . THR A 1 90 ? 4.024 -5.685 13.905 1.00 93.62 90 THR A N 1
ATOM 730 C CA . THR A 1 90 ? 4.106 -4.681 12.844 1.00 93.62 90 THR A CA 1
ATOM 731 C C . THR A 1 90 ? 5.194 -5.095 11.874 1.00 93.62 90 THR A C 1
ATOM 733 O O . THR A 1 90 ? 6.265 -5.520 12.303 1.00 93.62 90 THR A O 1
ATOM 736 N N . ILE A 1 91 ? 4.903 -4.980 10.585 1.00 91.94 91 ILE A N 1
ATOM 737 C CA . ILE A 1 91 ? 5.904 -5.069 9.528 1.00 91.94 91 ILE A CA 1
ATOM 738 C C . ILE A 1 91 ? 5.935 -3.737 8.798 1.00 91.94 91 ILE A C 1
ATOM 740 O O . ILE A 1 91 ? 4.880 -3.163 8.519 1.00 91.94 91 ILE A O 1
ATOM 744 N N . THR A 1 92 ? 7.133 -3.243 8.516 1.00 92.75 92 THR A N 1
ATOM 745 C CA . THR A 1 92 ? 7.312 -1.993 7.788 1.00 92.75 92 THR A CA 1
ATOM 746 C C . THR A 1 92 ? 7.945 -2.292 6.446 1.00 92.75 92 THR A C 1
ATOM 748 O O . THR A 1 92 ? 8.988 -2.932 6.372 1.00 92.75 92 THR A O 1
ATOM 751 N N . PHE A 1 93 ? 7.315 -1.807 5.389 1.00 91.31 93 PHE A N 1
ATOM 752 C CA . PHE A 1 93 ? 7.858 -1.835 4.048 1.00 91.31 93 PHE A CA 1
ATOM 753 C C . PHE A 1 93 ? 8.452 -0.471 3.746 1.00 91.31 93 PHE A C 1
ATOM 755 O O . PHE A 1 93 ? 7.755 0.544 3.775 1.00 91.31 93 PHE A O 1
ATOM 762 N N . ILE A 1 94 ? 9.752 -0.451 3.502 1.00 87.69 94 ILE A N 1
ATOM 763 C CA . ILE A 1 94 ? 10.441 0.680 2.909 1.00 87.69 94 ILE A CA 1
ATOM 764 C C . ILE A 1 94 ? 10.095 0.656 1.427 1.00 87.69 94 ILE A C 1
ATOM 766 O O . ILE A 1 94 ? 10.334 -0.347 0.755 1.00 87.69 94 ILE A O 1
ATOM 770 N N . ILE A 1 95 ? 9.511 1.740 0.933 1.00 86.00 95 ILE A N 1
ATOM 771 C CA . ILE A 1 95 ? 9.236 1.853 -0.492 1.00 86.00 95 ILE A CA 1
ATOM 772 C C . ILE A 1 95 ? 10.549 2.277 -1.167 1.00 86.00 95 ILE A C 1
ATOM 774 O O . ILE A 1 95 ? 11.204 3.198 -0.680 1.00 86.00 95 ILE A O 1
ATOM 778 N N . THR A 1 96 ? 10.988 1.562 -2.212 1.00 63.69 96 THR A N 1
ATOM 779 C CA . THR A 1 96 ? 12.349 1.603 -2.813 1.00 63.69 96 THR A CA 1
ATOM 780 C C . THR A 1 96 ? 12.881 2.964 -3.273 1.00 63.69 96 THR A C 1
ATOM 782 O O . THR A 1 96 ? 14.035 3.043 -3.683 1.00 63.69 96 THR A O 1
ATOM 785 N N . SER A 1 97 ? 12.147 4.063 -3.114 1.00 51.97 97 SER A N 1
ATOM 786 C CA . SER A 1 97 ? 12.718 5.413 -3.172 1.00 51.97 97 SER A CA 1
ATOM 787 C C . SER A 1 97 ? 13.724 5.725 -2.046 1.00 51.97 97 SER A C 1
ATOM 789 O O . SER A 1 97 ? 14.363 6.772 -2.086 1.00 51.97 97 SER A O 1
ATOM 791 N N . ALA A 1 98 ? 13.891 4.853 -1.042 1.00 46.78 98 ALA A N 1
ATOM 792 C CA . ALA A 1 98 ? 14.667 5.158 0.166 1.00 46.78 98 ALA A CA 1
ATOM 793 C C . ALA A 1 98 ? 16.038 4.457 0.305 1.00 46.78 98 ALA A C 1
ATOM 795 O O . ALA A 1 98 ? 16.691 4.640 1.333 1.00 46.78 98 ALA A O 1
ATOM 796 N N . ILE A 1 99 ? 16.507 3.662 -0.671 1.00 45.94 99 ILE A N 1
ATOM 797 C CA . ILE A 1 99 ? 17.811 2.972 -0.560 1.00 45.94 99 ILE A CA 1
ATOM 798 C C . ILE A 1 99 ? 18.612 3.052 -1.866 1.00 45.94 99 ILE A C 1
ATOM 800 O O . ILE A 1 99 ? 18.697 2.109 -2.644 1.00 45.94 99 ILE A O 1
ATOM 804 N N . SER A 1 100 ? 19.297 4.178 -2.042 1.00 42.22 100 SER A N 1
ATOM 805 C CA . SER A 1 100 ? 20.688 4.176 -2.497 1.00 42.22 100 SER A CA 1
ATOM 806 C C . SER A 1 100 ? 21.389 5.416 -1.934 1.00 42.22 100 SER A C 1
ATOM 808 O O . SER A 1 100 ? 21.245 6.500 -2.495 1.00 42.22 100 SER A O 1
ATOM 810 N N . PRO A 1 101 ? 22.172 5.307 -0.842 1.00 40.91 101 PRO A N 1
ATOM 811 C CA . PRO A 1 101 ? 22.962 6.429 -0.318 1.00 40.91 101 PRO A CA 1
ATOM 812 C C . PRO A 1 101 ? 24.054 6.931 -1.290 1.00 40.91 101 PRO A C 1
ATOM 814 O O . PRO A 1 101 ? 24.8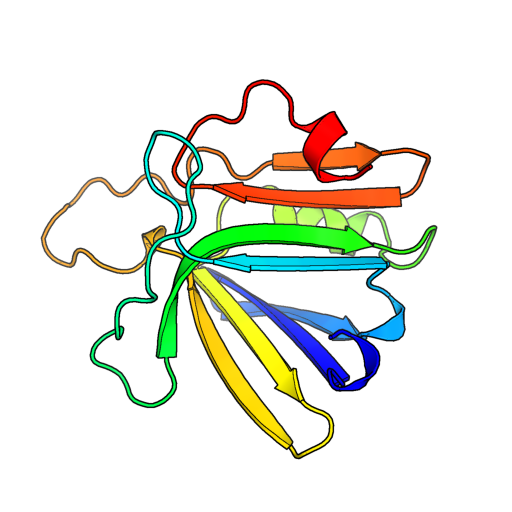30 7.812 -0.932 1.00 40.91 101 PRO A O 1
ATOM 817 N N . PHE A 1 102 ? 24.121 6.388 -2.514 1.00 41.06 102 PHE A N 1
ATOM 818 C CA . PHE A 1 102 ? 25.123 6.689 -3.537 1.00 41.06 102 PHE A CA 1
ATOM 819 C C . PHE A 1 102 ? 24.537 7.227 -4.854 1.00 41.06 102 PHE A C 1
ATOM 821 O O . PHE A 1 102 ? 25.297 7.521 -5.776 1.00 41.06 102 PHE A O 1
ATOM 828 N N . LEU A 1 103 ? 23.212 7.379 -4.971 1.00 44.62 103 LEU A N 1
ATOM 829 C CA . LEU A 1 103 ? 22.570 7.963 -6.153 1.00 44.62 103 LEU A CA 1
ATOM 830 C C . LEU A 1 103 ? 21.962 9.321 -5.791 1.00 44.62 103 LEU A C 1
ATOM 832 O O . LEU A 1 103 ? 20.866 9.406 -5.251 1.00 44.62 103 LEU A O 1
ATOM 836 N N . ASN A 1 104 ? 22.681 10.393 -6.130 1.00 39.38 104 ASN A N 1
ATOM 837 C CA . ASN A 1 104 ? 22.294 11.791 -5.883 1.00 39.38 104 ASN A CA 1
ATOM 838 C C . ASN A 1 104 ? 21.053 12.275 -6.661 1.00 39.38 104 ASN A C 1
ATOM 840 O O . ASN A 1 104 ? 20.682 13.433 -6.522 1.00 39.38 104 ASN A O 1
ATOM 844 N N . ASN A 1 105 ? 20.402 11.412 -7.444 1.00 44.66 105 ASN A N 1
ATOM 845 C CA . ASN A 1 105 ? 19.159 11.711 -8.149 1.00 44.66 105 ASN A CA 1
ATOM 846 C C . ASN A 1 105 ? 18.170 10.566 -7.900 1.00 44.66 105 ASN A C 1
ATOM 848 O O . ASN A 1 105 ? 18.099 9.630 -8.694 1.00 44.66 105 ASN A O 1
ATOM 852 N N . MET A 1 106 ? 17.433 10.605 -6.790 1.00 47.78 106 MET A N 1
ATOM 853 C CA . MET A 1 106 ? 16.291 9.712 -6.586 1.00 47.78 106 MET A CA 1
ATOM 854 C C . MET A 1 106 ? 15.009 10.502 -6.833 1.00 47.78 106 MET A C 1
ATOM 856 O O . MET A 1 106 ? 14.560 11.265 -5.985 1.00 47.78 106 MET A O 1
ATOM 860 N N . GLU A 1 107 ? 14.428 10.338 -8.023 1.00 51.22 107 GLU A N 1
ATOM 861 C CA . GLU A 1 107 ? 13.031 10.704 -8.240 1.00 51.22 107 GLU A CA 1
ATOM 862 C C . GLU A 1 107 ? 12.172 9.706 -7.460 1.00 51.22 107 GLU A C 1
ATOM 864 O O . GLU A 1 107 ? 12.122 8.512 -7.765 1.00 51.22 107 GLU A O 1
ATOM 869 N N . HIS A 1 108 ? 11.550 10.195 -6.395 1.00 54.91 108 HIS A N 1
ATOM 870 C CA . HIS A 1 108 ? 10.701 9.413 -5.511 1.00 54.91 108 HIS A CA 1
ATOM 871 C C . HIS A 1 108 ? 9.580 8.742 -6.302 1.00 54.91 108 HIS A C 1
ATOM 873 O O . HIS A 1 108 ? 8.867 9.433 -7.028 1.00 54.91 108 HIS A O 1
ATOM 879 N N . ASN A 1 109 ? 9.424 7.417 -6.156 1.00 60.84 109 ASN A N 1
ATOM 880 C CA . ASN A 1 109 ? 8.267 6.636 -6.614 1.00 60.84 109 ASN A CA 1
ATOM 881 C C . ASN A 1 109 ? 7.622 7.197 -7.887 1.00 60.84 109 ASN A C 1
ATOM 883 O O . ASN A 1 109 ? 6.450 7.571 -7.879 1.00 60.84 109 ASN A O 1
ATOM 887 N N . MET A 1 110 ? 8.403 7.284 -8.969 1.00 65.88 110 MET A N 1
ATOM 888 C CA . MET A 1 110 ? 8.069 8.056 -10.175 1.00 65.88 110 MET A CA 1
ATOM 889 C C . MET A 1 110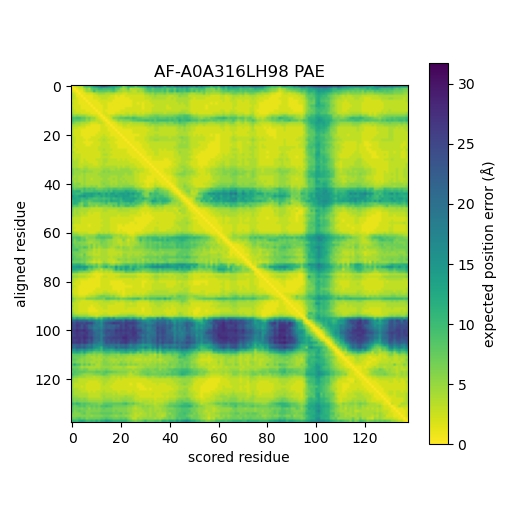 ? 6.681 7.732 -10.765 1.00 65.88 110 MET A C 1
ATOM 891 O O . MET A 1 110 ? 6.099 8.549 -11.482 1.00 65.88 110 MET A O 1
ATOM 895 N N . TYR A 1 111 ? 6.121 6.553 -10.469 1.00 77.19 111 TYR A N 1
ATOM 896 C CA . TYR A 1 111 ? 4.794 6.139 -10.928 1.00 77.19 111 TYR A CA 1
ATOM 897 C C . TYR A 1 111 ? 3.748 5.981 -9.823 1.00 77.19 111 TYR A C 1
ATOM 899 O O . TYR A 1 111 ? 2.759 5.270 -10.030 1.00 77.19 111 TYR A O 1
ATOM 907 N N . GLN A 1 112 ? 3.913 6.660 -8.686 1.00 84.31 112 GLN A N 1
ATOM 908 C CA . GLN A 1 112 ? 2.820 6.842 -7.740 1.00 84.31 112 GLN A CA 1
ATOM 909 C C . GLN A 1 112 ? 1.650 7.554 -8.432 1.00 84.31 112 GLN A C 1
ATOM 911 O O . GLN A 1 112 ? 1.801 8.562 -9.122 1.00 84.31 112 GLN A O 1
ATOM 916 N N . LYS A 1 113 ? 0.464 6.967 -8.301 1.00 85.25 113 LYS A N 1
ATOM 917 C CA . LYS A 1 113 ? -0.772 7.432 -8.918 1.00 85.25 113 LYS A CA 1
ATOM 918 C C . LYS A 1 113 ? -1.916 7.284 -7.941 1.00 85.25 113 LYS A C 1
ATOM 920 O O . LYS A 1 113 ? -2.152 6.211 -7.393 1.00 85.25 113 LYS A O 1
ATOM 925 N N . GLU A 1 114 ? -2.674 8.354 -7.811 1.00 86.06 114 GLU A N 1
ATOM 926 C CA . GLU A 1 114 ? -3.959 8.373 -7.133 1.00 86.06 114 GLU A CA 1
ATOM 927 C C . GLU A 1 114 ? -5.078 8.565 -8.154 1.00 86.06 114 GLU A C 1
ATOM 929 O O . GLU A 1 114 ? -4.904 9.243 -9.169 1.00 86.06 114 GLU A O 1
ATOM 934 N N . TYR A 1 115 ? -6.230 7.948 -7.922 1.00 86.06 115 TYR A N 1
ATOM 935 C CA . TYR A 1 115 ? -7.401 8.153 -8.771 1.00 86.06 115 TYR A CA 1
ATOM 936 C C . TYR A 1 115 ? -8.675 7.664 -8.090 1.00 86.06 115 TYR A C 1
ATOM 938 O O . TYR A 1 115 ? -8.657 7.033 -7.032 1.00 86.06 115 TYR A O 1
ATOM 946 N N . ILE A 1 116 ? -9.799 7.981 -8.727 1.00 85.44 116 ILE A N 1
ATOM 947 C CA . ILE A 1 116 ? -11.124 7.503 -8.355 1.00 85.44 116 ILE A CA 1
ATOM 948 C C . ILE A 1 116 ? -11.494 6.333 -9.272 1.00 85.44 116 ILE A C 1
ATOM 950 O O . ILE A 1 116 ? -11.433 6.459 -10.493 1.00 85.44 116 ILE A O 1
ATOM 954 N N . PHE A 1 117 ? -11.878 5.200 -8.688 1.00 81.69 117 PHE A N 1
ATOM 955 C CA . PHE A 1 117 ? -12.346 4.002 -9.381 1.00 81.69 117 PHE A CA 1
ATOM 956 C C . PHE A 1 117 ? -13.686 3.568 -8.785 1.00 81.69 117 PHE A C 1
ATOM 958 O O . PHE A 1 117 ? -13.744 3.212 -7.613 1.00 81.69 117 PHE A O 1
ATOM 965 N N . ASN A 1 118 ? -14.764 3.605 -9.576 1.00 83.69 118 ASN A N 1
ATOM 966 C CA . ASN A 1 118 ? -16.126 3.270 -9.131 1.00 83.69 118 ASN A CA 1
ATOM 967 C C . ASN A 1 118 ? -16.536 3.985 -7.825 1.00 83.69 118 ASN A C 1
ATOM 969 O O . ASN A 1 118 ? -17.016 3.342 -6.901 1.00 83.69 118 ASN A O 1
ATOM 973 N N . ASN A 1 119 ? -16.311 5.303 -7.739 1.00 84.69 119 ASN A N 1
ATOM 974 C CA . ASN A 1 119 ? -16.515 6.153 -6.548 1.00 84.69 119 ASN A CA 1
ATOM 975 C C . ASN A 1 119 ? -15.605 5.860 -5.340 1.00 84.69 119 ASN A C 1
ATOM 977 O O . ASN A 1 119 ? -15.582 6.644 -4.389 1.00 84.69 119 ASN A O 1
ATOM 981 N N . SER A 1 120 ? -14.782 4.818 -5.410 1.00 87.88 120 SER A N 1
ATOM 982 C CA . SER A 1 120 ? -13.752 4.521 -4.425 1.00 87.88 120 SER A CA 1
ATOM 983 C C . SER A 1 120 ? -12.460 5.273 -4.744 1.00 87.88 120 SER A C 1
ATOM 985 O O . SER A 1 120 ? -12.090 5.463 -5.903 1.00 87.88 120 SER A O 1
ATOM 987 N N . LYS A 1 121 ? -11.724 5.671 -3.709 1.00 91.56 121 LYS A N 1
ATOM 988 C CA . LYS A 1 121 ? -10.364 6.203 -3.856 1.00 91.56 121 LYS A CA 1
ATOM 989 C C . LYS A 1 121 ? -9.371 5.056 -4.015 1.00 91.56 121 LYS A C 1
ATOM 991 O O . LYS A 1 121 ? -9.518 4.024 -3.362 1.00 91.56 121 LYS A O 1
ATOM 996 N N . ALA A 1 122 ? -8.344 5.249 -4.831 1.00 91.75 122 ALA A N 1
ATOM 997 C CA . ALA A 1 122 ? -7.292 4.271 -5.060 1.00 91.75 122 ALA A CA 1
ATOM 998 C C . ALA A 1 122 ? -5.910 4.932 -5.064 1.00 91.75 122 ALA A C 1
ATOM 1000 O O . ALA A 1 122 ? -5.747 6.033 -5.590 1.00 91.75 122 ALA A O 1
ATOM 1001 N N . LEU A 1 123 ? -4.931 4.228 -4.501 1.00 91.56 123 LEU A N 1
ATOM 1002 C CA . LEU A 1 123 ? -3.512 4.556 -4.533 1.00 91.56 123 LEU A CA 1
ATOM 1003 C C . LEU A 1 123 ? -2.753 3.387 -5.162 1.00 91.56 123 LEU A C 1
ATOM 1005 O O . LEU A 1 123 ? -2.903 2.238 -4.740 1.00 91.56 123 LEU A O 1
ATOM 1009 N N . LEU A 1 124 ? -1.921 3.694 -6.147 1.00 91.12 124 LEU A N 1
ATOM 1010 C CA . LEU A 1 124 ? -0.950 2.795 -6.747 1.00 91.12 124 LEU A CA 1
ATOM 1011 C C . LEU A 1 124 ? 0.434 3.410 -6.567 1.00 91.12 124 LEU A C 1
ATOM 1013 O O . LEU A 1 124 ? 0.633 4.569 -6.908 1.00 91.12 124 LEU A O 1
ATOM 1017 N N . ILE A 1 125 ? 1.388 2.630 -6.086 1.00 90.31 125 ILE A N 1
ATOM 1018 C CA . ILE A 1 125 ? 2.804 2.981 -6.035 1.00 90.31 125 ILE A CA 1
ATOM 1019 C C . ILE A 1 125 ? 3.548 1.909 -6.812 1.00 90.31 125 ILE A C 1
ATOM 1021 O O . ILE A 1 125 ? 3.322 0.721 -6.587 1.00 90.31 125 ILE A O 1
ATOM 1025 N N . SER A 1 126 ? 4.398 2.312 -7.751 1.00 87.25 126 SER A N 1
ATOM 1026 C CA . SER A 1 126 ? 5.198 1.369 -8.523 1.00 87.25 126 SER A CA 1
ATOM 1027 C C . SER A 1 126 ? 6.494 2.000 -9.013 1.00 87.25 126 SER A C 1
ATOM 1029 O O . SER A 1 126 ? 6.517 3.165 -9.408 1.00 87.25 126 SER A O 1
ATOM 1031 N N . GLU A 1 127 ? 7.552 1.196 -9.048 1.00 83.38 127 GLU A N 1
ATOM 1032 C CA . GLU A 1 127 ? 8.789 1.497 -9.773 1.00 83.38 127 GLU A CA 1
ATOM 1033 C C . GLU A 1 127 ? 8.596 1.478 -11.301 1.00 83.38 127 GLU A C 1
ATOM 1035 O O . GLU A 1 127 ? 9.334 2.144 -12.022 1.00 83.38 127 GLU A O 1
ATOM 1040 N N . TYR A 1 128 ? 7.573 0.783 -11.819 1.00 85.25 128 TYR A N 1
ATOM 1041 C CA . TYR A 1 128 ? 7.339 0.630 -13.258 1.00 85.25 128 TYR A CA 1
ATOM 1042 C C . TYR A 1 128 ? 6.040 1.293 -13.726 1.00 85.25 128 TYR A C 1
ATOM 1044 O O . TYR A 1 128 ? 5.014 1.327 -13.042 1.00 85.25 128 TYR A O 1
ATOM 1052 N N . LYS A 1 129 ? 6.041 1.783 -14.970 1.00 85.56 129 LYS A N 1
ATOM 1053 C CA . LYS A 1 129 ? 4.846 2.364 -15.588 1.00 85.56 129 LYS A CA 1
ATOM 1054 C C . LYS A 1 129 ? 3.813 1.281 -15.912 1.00 85.56 129 LYS A C 1
ATOM 1056 O O . LYS A 1 129 ? 3.928 0.569 -16.908 1.00 85.56 129 LYS A O 1
ATOM 1061 N N . VAL A 1 130 ? 2.729 1.241 -15.143 1.00 84.44 130 VAL A N 1
ATOM 1062 C CA . VAL A 1 130 ? 1.586 0.352 -15.400 1.00 84.44 130 VAL A CA 1
ATOM 1063 C C . VAL A 1 130 ? 0.700 0.903 -16.530 1.00 84.44 130 VAL A C 1
ATOM 1065 O O . VAL A 1 130 ? 0.221 2.038 -16.456 1.00 84.44 130 VAL A O 1
ATOM 1068 N N . LYS A 1 131 ? 0.464 0.098 -17.580 1.00 82.94 131 LYS A N 1
ATOM 1069 C CA . LYS A 1 131 ? -0.365 0.471 -18.748 1.00 82.94 131 LYS A CA 1
ATOM 1070 C C . LYS A 1 131 ? -1.872 0.305 -18.515 1.00 82.94 131 LYS A C 1
ATOM 1072 O O . LYS A 1 131 ? -2.636 1.149 -18.965 1.00 82.94 131 LYS A O 1
ATOM 1077 N N . ASN A 1 132 ? -2.298 -0.751 -17.817 1.00 84.19 132 ASN A N 1
ATOM 1078 C CA . ASN A 1 132 ? -3.713 -1.080 -17.604 1.00 84.19 132 ASN A CA 1
ATOM 1079 C C . ASN A 1 132 ? -4.068 -1.047 -16.110 1.00 84.19 132 ASN A C 1
ATOM 1081 O O . ASN A 1 132 ? -4.273 -2.072 -15.467 1.00 84.19 132 ASN A O 1
ATOM 1085 N N . ILE A 1 133 ? -4.067 0.164 -15.555 1.00 84.12 133 ILE A N 1
ATOM 1086 C CA . ILE A 1 133 ? -4.196 0.395 -14.113 1.00 84.12 133 ILE A CA 1
ATOM 1087 C C . ILE A 1 133 ? -5.559 -0.052 -13.588 1.00 84.12 133 ILE A C 1
ATOM 1089 O O . ILE A 1 133 ? -5.626 -0.690 -12.545 1.00 84.12 133 ILE A O 1
ATOM 1093 N N . THR A 1 134 ? -6.641 0.237 -14.312 1.00 83.44 134 THR A N 1
ATOM 1094 C CA . THR A 1 134 ? -8.007 -0.111 -13.893 1.00 83.44 134 THR A CA 1
ATOM 1095 C C . THR A 1 134 ? -8.161 -1.605 -13.634 1.00 83.44 134 THR A C 1
ATOM 1097 O O . THR A 1 134 ? -8.791 -1.981 -12.652 1.00 83.44 134 THR A O 1
ATOM 1100 N N . SER A 1 135 ? -7.510 -2.449 -14.440 1.00 84.31 135 SER A N 1
ATOM 1101 C CA . SER A 1 135 ? -7.568 -3.908 -14.295 1.00 84.31 135 SER A CA 1
ATOM 1102 C C . SER A 1 135 ? -6.944 -4.433 -12.998 1.00 84.31 135 SER A C 1
ATOM 1104 O O . SER A 1 135 ? -7.301 -5.521 -12.561 1.00 84.31 135 SER A O 1
ATOM 1106 N N . LEU A 1 136 ? -6.062 -3.672 -12.340 1.00 82.12 136 LEU A 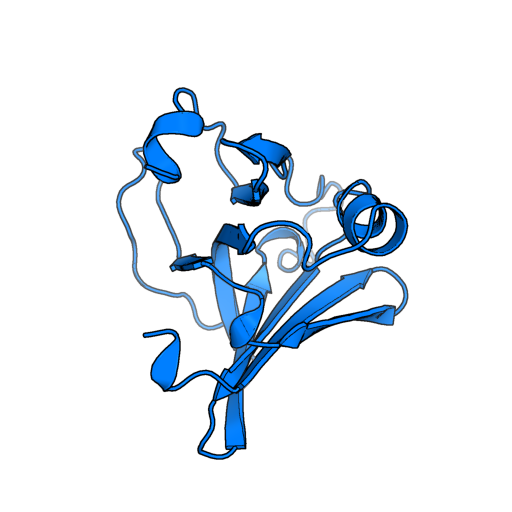N 1
ATOM 1107 C CA . LEU A 1 136 ? -5.496 -4.061 -11.039 1.00 82.12 136 LEU A CA 1
ATOM 1108 C C . LEU A 1 136 ? -6.522 -3.948 -9.891 1.00 82.12 136 LEU A C 1
ATOM 1110 O O . LEU A 1 136 ? -6.396 -4.614 -8.858 1.00 82.12 136 LEU A O 1
ATOM 1114 N N . PHE A 1 137 ? -7.556 -3.123 -10.076 1.00 80.88 137 PHE A N 1
ATOM 1115 C CA . PHE A 1 137 ? -8.530 -2.746 -9.043 1.00 80.88 137 PHE A CA 1
ATOM 1116 C C . PHE A 1 137 ? -9.904 -3.390 -9.243 1.00 80.88 137 PHE A C 1
ATOM 1118 O O . PHE A 1 137 ? -10.791 -3.177 -8.414 1.00 80.88 137 PHE A O 1
ATOM 1125 N N . ILE A 1 138 ? -10.048 -4.194 -10.302 1.00 73.62 138 ILE A N 1
ATOM 1126 C CA . ILE A 1 138 ? -11.166 -5.125 -10.492 1.00 73.62 138 ILE A CA 1
ATOM 1127 C C . ILE A 1 138 ? -11.109 -6.222 -9.415 1.00 73.62 138 ILE A C 1
ATOM 1129 O O . ILE A 1 138 ? -9.993 -6.564 -8.931 1.00 73.62 138 ILE A O 1
#

Foldseek 3Di:
DLVFFQWKWWAFPPGDIDIGGSLFWPDKDWAAADQVRHGDDWDDPPDPLETETQKIKTKTDAPRDDPVSQCVQVPLGTQKMWTQTPVRDIHIYGYVLPDDPPDPDRPRQVPWDWDADPNITMTIGHPYDDDCVNVVVD